Protein AF-X1SYL1-F1 (afdb_monomer_lite)

InterPro domains:
  IPR019658 Protein of unknown function DUF2515 [PF10720] (22-96)

Foldseek 3Di:
DDDDPVRVVVVVVVVVQLCQCLVWLVSVLVLLVVVCVVVVVLVVSVVLSVLSVVLVVVLVCCVPPPNPVVDPPVVSVVSNVVSSVVSSVCSVPRRD

Structure (mmCIF, N/CA/C/O backbone):
data_AF-X1SYL1-F1
#
_entry.id   AF-X1SYL1-F1
#
loop_
_atom_site.group_PDB
_atom_site.id
_atom_site.type_symbol
_atom_site.label_atom_id
_atom_site.label_alt_id
_atom_site.label_comp_id
_atom_site.label_asym_id
_atom_site.label_entity_id
_atom_site.label_seq_id
_atom_site.pdbx_PDB_ins_code
_atom_site.Cartn_x
_atom_site.Cartn_y
_atom_site.Cartn_z
_atom_site.occupancy
_atom_site.B_iso_or_equiv
_atom_site.auth_seq_id
_atom_site.auth_comp_id
_atom_site.auth_asym_id
_atom_site.auth_atom_id
_atom_site.pdbx_PDB_model_num
ATOM 1 N N . MET A 1 1 ? -23.469 19.446 16.877 1.00 65.56 1 MET A N 1
ATOM 2 C CA . MET A 1 1 ? -23.458 18.382 17.906 1.00 65.56 1 MET A CA 1
ATOM 3 C C . MET A 1 1 ? -22.135 18.455 18.668 1.00 65.56 1 MET A C 1
ATOM 5 O O . MET A 1 1 ? -21.098 18.544 18.021 1.00 65.56 1 MET A O 1
ATOM 9 N N . ARG A 1 2 ? -22.136 18.534 20.007 1.00 84.44 2 ARG A N 1
ATOM 10 C CA . ARG A 1 2 ? -20.902 18.673 20.809 1.00 84.44 2 ARG A CA 1
ATOM 11 C C . ARG A 1 2 ? -20.367 17.276 21.139 1.00 84.44 2 ARG A C 1
ATOM 13 O O . ARG A 1 2 ? -21.022 16.564 21.883 1.00 84.44 2 ARG A O 1
ATOM 20 N N . MET A 1 3 ? -19.205 16.903 20.596 1.00 86.69 3 MET A N 1
ATOM 21 C CA . MET A 1 3 ? -18.576 15.606 20.895 1.00 86.69 3 MET A CA 1
ATOM 22 C C . MET A 1 3 ? -18.104 15.534 22.349 1.00 86.69 3 MET A C 1
ATOM 24 O O . MET A 1 3 ? -17.463 16.472 22.850 1.00 86.69 3 MET A O 1
ATOM 28 N N . LEU A 1 4 ? -18.368 14.400 22.989 1.00 93.56 4 LEU A N 1
ATOM 29 C CA . LEU A 1 4 ? -17.875 14.034 24.309 1.00 93.56 4 LEU A CA 1
ATOM 30 C C . LEU A 1 4 ? -16.343 13.908 24.295 1.00 93.56 4 LEU A C 1
ATOM 32 O O . LEU A 1 4 ? -15.703 13.679 23.266 1.00 93.56 4 LEU A O 1
ATOM 36 N N . LYS A 1 5 ? -15.717 14.060 25.466 1.00 92.94 5 LYS A N 1
ATOM 37 C CA . LYS A 1 5 ? -14.254 13.944 25.605 1.00 92.94 5 LYS A CA 1
ATOM 38 C C . LYS A 1 5 ? -13.750 12.554 25.192 1.00 92.94 5 LYS A C 1
ATOM 40 O O . LYS A 1 5 ? -12.715 12.458 24.540 1.00 92.94 5 LYS A O 1
ATOM 45 N N . THR A 1 6 ? -14.503 11.512 25.530 1.00 95.62 6 THR A N 1
ATOM 46 C CA . THR A 1 6 ? -14.222 10.114 25.176 1.00 95.62 6 THR A CA 1
ATOM 47 C C . THR A 1 6 ? -14.271 9.885 23.667 1.00 95.62 6 THR A C 1
ATOM 49 O O . THR A 1 6 ? -13.352 9.289 23.116 1.00 95.62 6 THR A O 1
ATOM 52 N N . GLU A 1 7 ? -15.266 10.441 22.972 1.00 96.31 7 GLU A N 1
ATOM 53 C CA . GLU A 1 7 ? -15.365 10.373 21.506 1.00 96.31 7 GLU A CA 1
ATOM 54 C C . GLU A 1 7 ? -14.162 11.042 20.829 1.00 96.31 7 GLU A C 1
ATOM 56 O O . GLU A 1 7 ? -13.580 10.493 19.897 1.00 96.31 7 GLU A O 1
ATOM 61 N N . LYS A 1 8 ? -13.720 12.201 21.340 1.00 95.88 8 LYS A N 1
ATOM 62 C CA . LYS A 1 8 ? -12.513 12.878 20.834 1.00 95.88 8 LYS A CA 1
ATOM 63 C C . LYS A 1 8 ? -11.252 12.031 21.013 1.00 95.88 8 LYS A C 1
ATOM 65 O O . LYS A 1 8 ? -10.410 12.005 20.118 1.00 95.88 8 LYS A O 1
ATOM 70 N N . GLN A 1 9 ? -11.114 11.357 22.156 1.00 96.50 9 GLN A N 1
ATOM 71 C CA . GLN A 1 9 ? -9.982 10.469 22.434 1.00 96.50 9 GLN A CA 1
ATOM 72 C C . GLN A 1 9 ? -9.995 9.242 21.517 1.00 96.50 9 GLN A C 1
ATOM 74 O O . GLN A 1 9 ? -8.956 8.894 20.955 1.00 96.50 9 GLN A O 1
ATOM 79 N N . LEU A 1 10 ? -11.167 8.638 21.309 1.00 96.25 10 LEU A N 1
ATOM 80 C CA . LEU A 1 10 ? -11.339 7.513 20.393 1.00 96.25 10 LEU A CA 1
ATOM 81 C C . LEU A 1 10 ? -10.984 7.908 18.955 1.00 96.25 10 LEU A C 1
ATOM 83 O O . LEU A 1 10 ? -10.158 7.251 18.328 1.00 96.25 10 LEU A O 1
ATOM 87 N N . LEU A 1 11 ? -11.522 9.027 18.461 1.00 96.00 11 LEU A N 1
ATOM 88 C CA . LEU A 1 11 ? -11.209 9.547 17.127 1.00 96.00 11 LEU A CA 1
ATOM 89 C C . LEU A 1 11 ? -9.715 9.819 16.941 1.00 96.00 11 LEU A C 1
ATOM 91 O O . LEU A 1 11 ? -9.164 9.539 15.878 1.00 96.00 11 LEU A O 1
ATOM 95 N N . HIS A 1 12 ? -9.054 10.374 17.957 1.00 96.38 12 HIS A N 1
ATOM 96 C CA . HIS A 1 12 ? -7.613 10.600 17.906 1.00 96.38 12 HIS A CA 1
ATOM 97 C C . HIS A 1 12 ? -6.841 9.279 17.811 1.00 96.38 12 HIS A C 1
ATOM 99 O O . HIS A 1 12 ? -5.942 9.159 16.982 1.00 96.38 12 HIS A O 1
ATOM 105 N N . SER A 1 13 ? -7.228 8.282 18.612 1.00 96.25 13 SER A N 1
ATOM 106 C CA . SER A 1 13 ? -6.622 6.949 18.589 1.00 96.25 13 SER A CA 1
ATOM 107 C C . SER A 1 13 ? -6.783 6.268 17.229 1.00 96.25 13 SER A C 1
ATOM 109 O O . SER A 1 13 ? -5.795 5.787 16.676 1.00 96.25 13 SER A O 1
ATOM 111 N N . ILE A 1 14 ? -7.992 6.295 16.654 1.00 94.75 14 ILE A N 1
ATOM 112 C CA . ILE A 1 14 ? -8.269 5.738 15.322 1.00 94.75 14 ILE A CA 1
ATOM 113 C C . ILE A 1 14 ? -7.372 6.420 14.289 1.00 94.75 14 ILE A C 1
ATOM 115 O O . ILE A 1 14 ? -6.587 5.755 13.625 1.00 94.75 14 ILE A O 1
ATOM 119 N N . LYS A 1 15 ? -7.379 7.759 14.228 1.00 95.38 15 LYS A N 1
ATOM 120 C CA . LYS A 1 15 ? -6.551 8.512 13.272 1.00 95.38 15 LYS A CA 1
ATOM 121 C C . LYS A 1 15 ? -5.060 8.208 13.408 1.00 95.38 15 LYS A C 1
ATOM 123 O O . LYS A 1 15 ? -4.378 8.071 12.395 1.00 95.38 15 LYS A O 1
ATOM 128 N N . ALA A 1 16 ? -4.552 8.101 14.634 1.00 96.00 16 ALA A N 1
ATOM 129 C CA . ALA A 1 16 ? -3.150 7.782 14.880 1.00 96.00 16 ALA A CA 1
ATOM 130 C C . ALA A 1 16 ? -2.795 6.363 14.402 1.00 96.00 16 ALA A C 1
ATOM 132 O O . ALA A 1 16 ? -1.753 6.166 13.774 1.00 96.00 16 ALA A O 1
ATOM 133 N N . GLN A 1 17 ? -3.667 5.385 14.654 1.00 94.81 17 GLN A N 1
ATOM 134 C CA . GLN A 1 17 ? -3.479 4.005 14.207 1.00 94.81 17 GLN A CA 1
ATOM 135 C C . GLN A 1 17 ? -3.568 3.884 12.684 1.00 94.81 17 GLN A C 1
ATOM 137 O O . GLN A 1 17 ? -2.666 3.309 12.072 1.00 94.81 17 GLN A O 1
ATOM 142 N N . THR A 1 18 ? -4.576 4.497 12.060 1.00 95.69 18 THR A N 1
ATOM 143 C CA . THR A 1 18 ? -4.724 4.530 10.599 1.00 95.69 18 THR A CA 1
ATOM 144 C C . THR A 1 18 ? -3.516 5.199 9.942 1.00 95.69 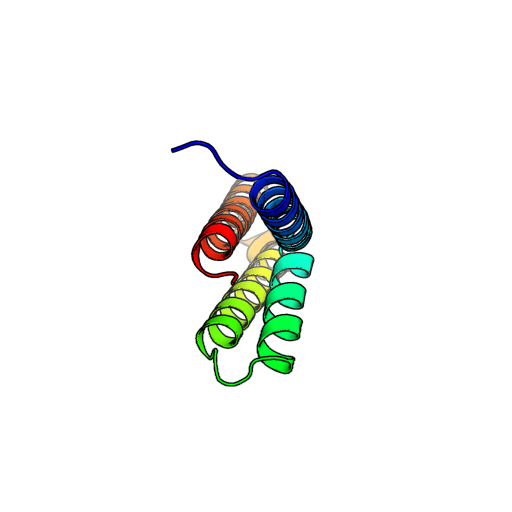18 THR A C 1
ATOM 146 O O . THR A 1 18 ? -2.954 4.656 8.994 1.00 95.69 18 THR A O 1
ATOM 149 N N . ALA A 1 19 ? -3.039 6.334 10.468 1.00 96.19 19 ALA A N 1
ATOM 150 C CA . ALA A 1 19 ? -1.851 7.010 9.940 1.00 96.19 19 ALA A CA 1
ATOM 151 C C . ALA A 1 19 ? -0.583 6.149 10.060 1.00 96.19 19 ALA A C 1
ATOM 153 O O . ALA A 1 19 ? 0.229 6.113 9.138 1.00 96.19 19 ALA A O 1
ATOM 154 N N . LYS A 1 20 ? -0.429 5.417 11.171 1.00 96.31 20 LYS A N 1
ATOM 155 C CA . LYS A 1 20 ? 0.683 4.478 11.365 1.00 96.31 20 LYS A CA 1
ATOM 156 C C . LYS A 1 20 ? 0.634 3.326 10.357 1.00 96.31 20 LYS A C 1
ATOM 158 O O . LYS A 1 20 ? 1.672 2.973 9.803 1.00 96.31 20 LYS A O 1
ATOM 163 N N . GLY A 1 21 ? -0.549 2.761 10.111 1.00 97.00 21 GLY A N 1
ATOM 164 C CA . GLY A 1 21 ? -0.753 1.705 9.115 1.00 97.00 21 GLY A CA 1
ATOM 165 C C . GLY A 1 21 ? -0.523 2.187 7.681 1.00 97.00 21 GLY A C 1
ATOM 166 O O . GLY A 1 21 ? 0.039 1.458 6.872 1.00 97.00 21 GLY A O 1
ATOM 167 N N . ASN A 1 22 ? -0.856 3.445 7.382 1.00 97.50 22 ASN A N 1
ATOM 168 C CA . ASN A 1 22 ? -0.761 4.013 6.037 1.00 97.50 22 ASN A CA 1
ATOM 169 C C . ASN A 1 22 ? 0.609 4.632 5.682 1.00 97.50 22 ASN A C 1
ATOM 171 O O . ASN A 1 22 ? 0.718 5.362 4.697 1.00 97.50 22 ASN A O 1
ATOM 175 N N . ARG A 1 23 ? 1.652 4.401 6.489 1.00 97.06 23 ARG A N 1
ATOM 176 C CA . ARG A 1 23 ? 2.955 5.073 6.328 1.00 97.06 23 ARG A CA 1
ATOM 177 C C . ARG A 1 23 ? 3.684 4.699 5.035 1.00 97.06 23 ARG A C 1
ATOM 179 O O . ARG A 1 23 ? 4.325 5.548 4.430 1.00 97.06 23 ARG A O 1
ATOM 186 N N . ASP A 1 24 ? 3.631 3.428 4.663 1.00 97.06 24 ASP A N 1
ATOM 187 C CA . ASP A 1 24 ? 4.306 2.855 3.500 1.00 97.06 24 ASP A CA 1
ATOM 188 C C . ASP A 1 24 ? 3.584 1.564 3.074 1.00 97.06 24 ASP A C 1
ATOM 190 O O . ASP A 1 24 ? 2.738 1.036 3.806 1.00 97.06 24 ASP A O 1
ATOM 194 N N . ASN A 1 25 ? 3.901 1.040 1.886 1.00 97.38 25 ASN A N 1
ATOM 195 C CA . ASN A 1 25 ? 3.252 -0.163 1.357 1.00 97.38 25 ASN A CA 1
ATOM 196 C C . ASN A 1 25 ? 3.411 -1.395 2.272 1.00 97.38 25 ASN A C 1
ATOM 198 O O . ASN A 1 25 ? 2.477 -2.190 2.411 1.00 97.38 25 ASN A O 1
ATOM 202 N N . ILE A 1 26 ? 4.557 -1.535 2.946 1.00 97.62 26 ILE A N 1
ATOM 203 C CA . ILE A 1 26 ? 4.821 -2.653 3.862 1.00 97.62 26 ILE A CA 1
ATOM 204 C C . ILE A 1 26 ? 3.894 -2.566 5.077 1.00 97.62 26 ILE A C 1
ATOM 206 O O . ILE A 1 26 ? 3.277 -3.558 5.464 1.00 97.62 26 ILE A O 1
ATOM 210 N N . SER A 1 27 ? 3.782 -1.379 5.670 1.00 98.06 27 SER A N 1
ATOM 211 C CA . SER A 1 27 ? 2.948 -1.112 6.841 1.00 98.06 27 SER A CA 1
ATOM 212 C C . SER A 1 27 ? 1.472 -1.338 6.524 1.00 98.06 27 SER A C 1
ATOM 214 O O . SER A 1 27 ? 0.795 -1.998 7.310 1.00 98.06 27 SER A O 1
ATOM 216 N N . ARG A 1 28 ? 1.003 -0.909 5.341 1.00 98.00 28 ARG A N 1
ATOM 217 C CA . ARG A 1 28 ? -0.372 -1.158 4.874 1.00 98.00 28 ARG A CA 1
ATOM 218 C C . ARG A 1 28 ? -0.666 -2.643 4.742 1.00 98.00 28 ARG A C 1
ATOM 220 O O . ARG A 1 28 ? -1.659 -3.135 5.268 1.00 98.00 28 ARG A O 1
ATOM 227 N N . THR A 1 29 ? 0.230 -3.362 4.069 1.00 98.06 29 THR A N 1
ATOM 228 C CA . THR A 1 29 ? 0.091 -4.804 3.842 1.00 98.06 29 THR A CA 1
ATOM 229 C C . THR A 1 29 ? 0.019 -5.563 5.168 1.00 98.06 29 THR A C 1
ATOM 231 O O . THR A 1 29 ? -0.879 -6.378 5.360 1.00 98.06 29 THR A O 1
ATOM 234 N N . LYS A 1 30 ? 0.904 -5.235 6.121 1.00 98.12 30 LYS A N 1
ATOM 235 C CA . LYS A 1 30 ? 0.900 -5.837 7.464 1.00 98.12 30 LYS A CA 1
ATOM 236 C C . LYS A 1 30 ? -0.343 -5.482 8.272 1.00 98.12 30 LYS A C 1
ATOM 238 O O . LYS A 1 30 ? -0.839 -6.327 9.008 1.00 98.12 30 LYS A O 1
ATOM 243 N N . ALA A 1 31 ? -0.833 -4.249 8.159 1.00 98.06 31 ALA A N 1
ATOM 244 C CA . ALA A 1 31 ? -2.035 -3.819 8.861 1.00 98.06 31 ALA A CA 1
ATOM 245 C C . ALA A 1 31 ? -3.260 -4.612 8.380 1.00 98.06 31 ALA A C 1
ATOM 247 O O . ALA A 1 31 ? -3.987 -5.156 9.208 1.00 98.06 31 ALA A O 1
ATOM 248 N N . TYR A 1 32 ? -3.433 -4.772 7.064 1.00 98.19 32 TYR A N 1
ATOM 249 C CA . TYR A 1 32 ? -4.482 -5.626 6.498 1.00 98.19 32 TYR A CA 1
ATOM 250 C C . TYR A 1 32 ? -4.355 -7.091 6.926 1.00 98.19 32 TYR A C 1
ATOM 252 O O . TYR A 1 32 ? -5.338 -7.689 7.354 1.00 98.19 32 TYR A O 1
ATOM 260 N N . GLU A 1 33 ? -3.150 -7.661 6.850 1.00 97.81 33 GLU A N 1
ATOM 261 C CA . GLU A 1 33 ? -2.889 -9.046 7.260 1.00 97.81 33 GLU A CA 1
ATOM 262 C C . GLU A 1 33 ? -3.222 -9.273 8.741 1.00 97.81 33 GLU A C 1
ATOM 264 O O . GLU A 1 33 ? -3.919 -10.226 9.093 1.00 97.81 33 GLU A O 1
ATOM 269 N N . GLN A 1 34 ? -2.754 -8.379 9.616 1.00 97.81 34 GLN A N 1
ATOM 270 C CA . GLN A 1 34 ? -3.024 -8.459 11.046 1.00 97.81 34 GLN A CA 1
ATOM 271 C C . GLN A 1 34 ? -4.519 -8.328 11.334 1.00 97.81 34 GLN A C 1
ATOM 273 O O . GLN A 1 34 ? -5.035 -9.084 12.158 1.00 97.81 34 GLN A O 1
ATOM 278 N N . PHE A 1 35 ? -5.194 -7.385 10.674 1.00 97.69 35 PHE A N 1
ATOM 279 C CA . PHE A 1 35 ? -6.621 -7.164 10.855 1.00 97.69 35 PHE A CA 1
ATOM 280 C C . PHE A 1 35 ? -7.422 -8.399 10.436 1.00 97.69 35 PHE A C 1
ATOM 282 O O . PHE A 1 35 ? -8.178 -8.929 11.245 1.00 97.69 35 PHE A O 1
ATOM 289 N N . PHE A 1 36 ? -7.189 -8.922 9.230 1.00 98.00 36 PHE A N 1
ATOM 290 C CA . PHE A 1 36 ? -7.871 -10.118 8.737 1.00 98.00 36 PHE A CA 1
ATOM 291 C C . PHE A 1 36 ? -7.633 -11.343 9.624 1.00 98.00 36 PHE A C 1
ATOM 293 O O . PHE A 1 36 ? -8.543 -12.128 9.862 1.00 98.00 36 PHE A O 1
ATOM 300 N N . ARG A 1 37 ? -6.418 -11.505 10.164 1.00 98.06 37 ARG A N 1
ATOM 301 C CA . ARG A 1 37 ? -6.112 -12.611 11.082 1.00 98.06 37 ARG A CA 1
ATOM 302 C C . ARG A 1 37 ? -6.955 -12.562 12.361 1.00 98.06 37 ARG A C 1
ATOM 304 O O . ARG A 1 37 ? -7.225 -13.611 12.938 1.00 98.06 37 ARG A O 1
ATOM 311 N N . ILE A 1 38 ? -7.319 -11.367 12.825 1.00 98.12 38 ILE A N 1
ATOM 312 C CA . ILE A 1 38 ? -8.179 -11.172 14.002 1.00 98.12 38 ILE A CA 1
ATOM 313 C C . ILE A 1 38 ? -9.663 -11.244 13.603 1.00 98.12 38 ILE A C 1
ATOM 315 O O . ILE A 1 38 ? -10.463 -11.775 14.368 1.00 98.12 38 ILE A O 1
ATOM 319 N N . HIS A 1 39 ? -10.001 -10.759 12.405 1.00 97.94 39 HIS A N 1
ATOM 320 C CA . HIS A 1 39 ? -11.358 -10.610 11.872 1.00 97.94 39 HIS A CA 1
ATOM 321 C C . HIS A 1 39 ? -11.519 -11.308 10.508 1.00 97.94 39 HIS A C 1
ATOM 323 O O . HIS A 1 39 ? -11.659 -10.637 9.476 1.00 97.94 39 HIS A O 1
ATOM 329 N N . PRO A 1 40 ? -11.471 -12.651 10.456 1.00 97.81 40 PRO A N 1
ATOM 330 C CA . PRO A 1 40 ? -11.539 -13.400 9.200 1.00 97.81 40 PRO A CA 1
ATOM 331 C C . PRO A 1 40 ? -12.882 -13.247 8.466 1.00 97.81 40 PRO A C 1
ATOM 333 O O . PRO A 1 40 ? -12.964 -13.484 7.261 1.00 97.81 40 PRO A O 1
ATOM 336 N N . GLU A 1 41 ? -13.938 -12.828 9.163 1.00 98.12 41 GLU A N 1
ATOM 337 C CA . GLU A 1 41 ? -15.236 -12.476 8.587 1.00 98.12 41 GLU A CA 1
ATOM 338 C C . GLU A 1 41 ? -15.170 -11.229 7.691 1.00 98.12 41 GLU A C 1
ATOM 340 O O . GLU A 1 41 ? -15.974 -11.075 6.771 1.00 98.12 41 GLU A O 1
ATOM 345 N N . ILE A 1 42 ? -14.177 -10.359 7.903 1.00 97.38 42 ILE A N 1
ATOM 346 C CA . ILE A 1 42 ? -13.979 -9.128 7.135 1.00 97.38 42 ILE A CA 1
ATOM 347 C C . ILE A 1 42 ? -13.093 -9.426 5.922 1.00 97.38 42 ILE A C 1
ATOM 349 O O . ILE A 1 42 ? -11.924 -9.043 5.835 1.00 97.38 42 ILE A O 1
ATOM 353 N N . GLN A 1 43 ? -13.660 -10.136 4.949 1.00 97.00 43 GLN A N 1
ATOM 354 C CA . GLN A 1 43 ? -12.921 -10.660 3.794 1.00 97.00 43 GLN A CA 1
ATOM 355 C C . GLN A 1 43 ? -12.282 -9.575 2.912 1.00 97.00 43 GLN A C 1
ATOM 357 O O . GLN A 1 43 ? -11.236 -9.810 2.303 1.00 97.00 43 GLN A O 1
ATOM 362 N N . TRP A 1 44 ? -12.859 -8.369 2.851 1.00 96.88 44 TRP A N 1
ATOM 363 C CA . TRP A 1 44 ? -12.283 -7.282 2.052 1.00 96.88 44 TRP A CA 1
ATOM 364 C C . TRP A 1 44 ? -10.936 -6.801 2.599 1.00 96.88 44 TRP A C 1
ATOM 366 O O . TRP A 1 44 ? -10.108 -6.338 1.820 1.00 96.88 44 TRP A O 1
ATOM 376 N N . SER A 1 45 ? -10.675 -6.965 3.901 1.00 96.56 45 SER A N 1
ATOM 377 C CA . SER A 1 45 ? -9.370 -6.640 4.485 1.00 96.56 45 SER A CA 1
ATOM 378 C C . SER A 1 45 ? -8.272 -7.559 3.939 1.00 96.56 45 SER A C 1
ATOM 380 O O . SER A 1 45 ? -7.192 -7.086 3.587 1.00 96.56 45 SER A O 1
ATOM 382 N N . PHE A 1 46 ? -8.571 -8.849 3.743 1.00 96.75 46 PHE A N 1
ATOM 383 C CA . PHE A 1 46 ? -7.666 -9.784 3.074 1.00 96.75 46 PHE A CA 1
ATOM 384 C C . PHE A 1 46 ? -7.433 -9.399 1.614 1.00 96.75 46 PHE A C 1
ATOM 386 O O . PHE A 1 46 ? -6.288 -9.322 1.169 1.00 96.75 46 PHE A O 1
ATOM 393 N N . LEU A 1 47 ? -8.510 -9.109 0.875 1.00 97.50 47 LEU A N 1
ATOM 394 C CA . LEU A 1 47 ? -8.416 -8.694 -0.524 1.00 97.50 47 LEU A CA 1
ATOM 395 C C . LEU A 1 47 ? -7.562 -7.428 -0.678 1.00 97.50 47 LEU A C 1
ATOM 397 O O . LEU A 1 47 ? -6.651 -7.394 -1.505 1.00 97.50 47 LEU A O 1
ATOM 401 N N . ALA A 1 48 ? -7.807 -6.410 0.146 1.00 97.50 48 ALA A N 1
ATOM 402 C CA . ALA A 1 48 ? -7.039 -5.171 0.132 1.00 97.50 48 ALA A CA 1
ATOM 403 C C . ALA A 1 48 ? -5.564 -5.403 0.513 1.00 97.50 48 ALA A C 1
ATOM 405 O O . ALA A 1 48 ? -4.666 -4.828 -0.109 1.00 97.50 48 ALA A O 1
ATOM 406 N N . GLY A 1 49 ? -5.291 -6.316 1.453 1.00 97.44 49 GLY A N 1
ATOM 407 C CA . GLY A 1 49 ? -3.938 -6.780 1.767 1.00 97.44 49 GLY A CA 1
ATOM 408 C C . GLY A 1 49 ? -3.237 -7.435 0.574 1.00 97.44 49 GLY A C 1
ATOM 409 O O . GLY A 1 49 ? -2.082 -7.115 0.286 1.00 97.44 49 GLY A O 1
ATOM 410 N N . MET A 1 50 ? -3.938 -8.291 -0.173 1.00 97.81 50 MET A N 1
ATOM 411 C CA . MET A 1 50 ? -3.412 -8.938 -1.381 1.00 97.81 50 MET A CA 1
ATOM 412 C C . MET A 1 50 ? -3.116 -7.933 -2.500 1.00 97.81 50 MET A C 1
ATOM 414 O O . MET A 1 50 ? -2.066 -8.031 -3.138 1.00 97.81 50 MET A O 1
ATOM 418 N N . VAL A 1 51 ? -3.990 -6.941 -2.704 1.00 97.94 51 VAL A N 1
ATOM 419 C CA . VAL A 1 51 ? -3.766 -5.836 -3.654 1.00 97.94 51 VAL A CA 1
ATOM 420 C C . VAL A 1 51 ? -2.533 -5.024 -3.256 1.00 97.94 51 VAL A C 1
ATOM 422 O O . VAL A 1 51 ? -1.635 -4.836 -4.077 1.00 97.94 51 VAL A O 1
ATOM 425 N N . SER A 1 52 ? -2.440 -4.618 -1.984 1.00 98.00 52 SER A N 1
ATOM 426 C CA . SER A 1 52 ? -1.291 -3.875 -1.457 1.00 98.00 52 SER A CA 1
ATOM 427 C C . SER A 1 52 ? 0.011 -4.658 -1.648 1.00 98.00 52 SER A C 1
ATOM 429 O O . SER A 1 52 ? 0.988 -4.109 -2.161 1.00 98.00 52 SER A O 1
ATOM 431 N N . ARG A 1 53 ? 0.014 -5.958 -1.326 1.00 98.25 53 ARG A N 1
ATOM 432 C CA . ARG A 1 53 ? 1.171 -6.843 -1.515 1.00 98.25 53 ARG A CA 1
ATOM 433 C C . ARG A 1 53 ? 1.578 -6.946 -2.984 1.00 98.25 53 ARG A C 1
ATOM 435 O O . ARG A 1 53 ? 2.761 -6.834 -3.282 1.00 98.25 53 ARG A O 1
ATOM 442 N N . ASN A 1 54 ? 0.627 -7.171 -3.893 1.00 98.31 54 ASN A N 1
ATOM 443 C CA . ASN A 1 54 ? 0.900 -7.305 -5.328 1.00 98.31 54 ASN A CA 1
ATOM 444 C C . ASN A 1 54 ? 1.501 -6.014 -5.899 1.00 98.31 54 ASN A C 1
ATOM 446 O O . ASN A 1 54 ? 2.541 -6.044 -6.549 1.00 98.31 54 ASN A O 1
ATOM 450 N N . ALA A 1 55 ? 0.916 -4.864 -5.574 1.00 98.00 55 ALA A N 1
ATOM 451 C CA . ALA A 1 55 ? 1.484 -3.580 -5.958 1.00 98.00 55 ALA A CA 1
ATOM 452 C C . ALA A 1 55 ? 2.893 -3.360 -5.372 1.00 98.00 55 ALA A C 1
ATOM 454 O O . ALA A 1 55 ? 3.742 -2.822 -6.073 1.00 98.00 55 ALA A O 1
ATOM 455 N N . GLY A 1 56 ? 3.184 -3.849 -4.160 1.00 98.00 56 GLY A N 1
ATOM 456 C CA . GLY A 1 56 ? 4.545 -3.880 -3.612 1.00 98.00 56 GLY A CA 1
ATOM 457 C C . GLY A 1 56 ? 5.533 -4.701 -4.457 1.00 98.00 56 GLY A C 1
ATOM 458 O O . GLY A 1 56 ? 6.651 -4.253 -4.693 1.00 98.00 56 GLY A O 1
ATOM 459 N N . TRP A 1 57 ? 5.119 -5.859 -4.983 1.00 98.12 57 TRP A N 1
ATOM 460 C CA . TRP A 1 57 ? 5.932 -6.626 -5.940 1.00 98.12 57 TRP A CA 1
ATOM 461 C C . TRP A 1 57 ? 6.152 -5.860 -7.244 1.00 98.12 57 TRP A C 1
ATOM 463 O O . TRP A 1 57 ? 7.295 -5.714 -7.666 1.00 98.12 57 TRP A O 1
ATOM 473 N N . ASN A 1 58 ? 5.095 -5.276 -7.821 1.00 97.75 58 ASN A N 1
ATOM 474 C CA . ASN A 1 58 ? 5.229 -4.461 -9.032 1.00 97.75 58 ASN A CA 1
ATOM 475 C C . ASN A 1 58 ? 6.164 -3.261 -8.819 1.00 97.75 58 ASN A C 1
ATOM 477 O O . ASN A 1 58 ? 6.921 -2.917 -9.720 1.00 97.75 58 ASN A O 1
ATOM 481 N N . MET A 1 59 ? 6.151 -2.632 -7.637 1.00 98.12 59 MET A N 1
ATOM 482 C CA . MET A 1 59 ? 7.098 -1.568 -7.283 1.00 98.12 59 MET A CA 1
ATOM 483 C C . MET A 1 59 ? 8.551 -2.059 -7.306 1.00 98.12 59 MET A C 1
ATOM 485 O O . MET A 1 59 ? 9.415 -1.347 -7.811 1.00 98.12 59 MET A O 1
ATOM 489 N N . CYS A 1 60 ? 8.826 -3.251 -6.767 1.00 97.62 60 CYS A N 1
ATOM 490 C CA . CYS A 1 60 ? 10.160 -3.854 -6.790 1.00 97.62 60 CYS A CA 1
ATOM 491 C C . CYS A 1 60 ? 10.593 -4.251 -8.206 1.00 97.62 60 CYS A C 1
ATOM 493 O O . CYS A 1 60 ? 11.743 -4.017 -8.578 1.00 97.62 60 CYS A O 1
ATOM 495 N N . ASP A 1 61 ? 9.676 -4.791 -9.008 1.00 97.94 61 ASP A N 1
ATOM 496 C CA . ASP A 1 61 ? 9.962 -5.224 -10.376 1.00 97.94 61 ASP A CA 1
ATOM 497 C C . ASP A 1 61 ? 10.418 -4.067 -11.268 1.00 97.94 61 ASP A C 1
AT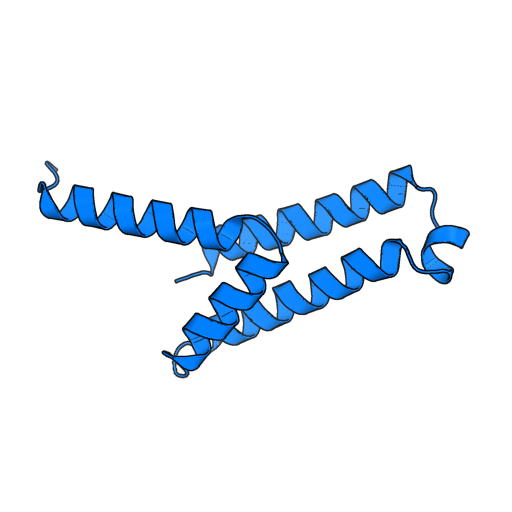OM 499 O O . ASP A 1 61 ? 11.233 -4.278 -12.166 1.00 97.94 61 ASP A O 1
ATOM 503 N N . LEU A 1 62 ? 9.989 -2.829 -10.989 1.00 98.19 62 LEU A N 1
ATOM 504 C CA . LEU A 1 62 ? 10.480 -1.643 -11.695 1.00 98.19 62 LEU A CA 1
ATOM 505 C C . LEU A 1 62 ? 12.006 -1.492 -11.593 1.00 98.19 62 LEU A C 1
ATOM 507 O O . LEU A 1 62 ? 12.628 -1.019 -12.536 1.00 98.19 62 LEU A O 1
ATOM 511 N N . GLU A 1 63 ? 12.642 -1.905 -10.499 1.00 97.38 63 GLU A N 1
ATOM 512 C CA . GLU A 1 63 ? 14.110 -1.901 -10.387 1.00 97.38 63 GLU A CA 1
ATOM 513 C C . GLU A 1 63 ? 14.754 -3.188 -10.936 1.00 97.38 63 GLU A C 1
ATOM 515 O O . GLU A 1 63 ? 15.976 -3.291 -11.034 1.00 97.38 63 GLU A O 1
ATOM 520 N N . GLY A 1 64 ? 13.949 -4.162 -11.362 1.00 97.19 64 GLY A N 1
ATOM 521 C CA . GLY A 1 64 ? 14.404 -5.401 -11.981 1.00 97.19 64 GLY A CA 1
ATOM 522 C C . GLY A 1 64 ? 15.057 -5.194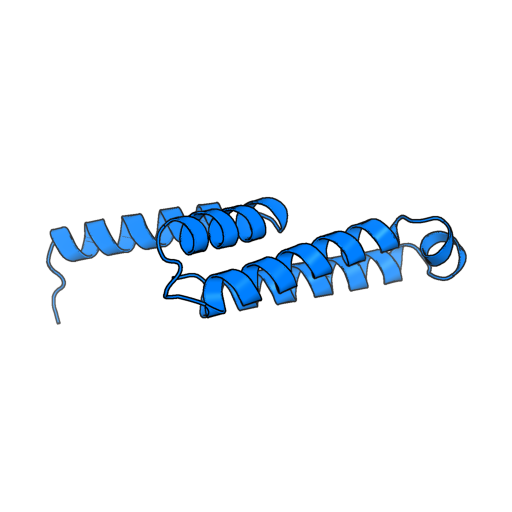 -13.352 1.00 97.19 64 GLY A C 1
ATOM 523 O O . GLY A 1 64 ? 14.851 -4.183 -14.029 1.00 97.19 64 GLY A O 1
ATOM 524 N N . ILE A 1 65 ? 15.831 -6.195 -13.786 1.00 97.38 65 ILE A N 1
ATOM 525 C CA . ILE A 1 65 ? 16.609 -6.181 -15.041 1.00 97.38 65 ILE A CA 1
ATOM 526 C C . ILE A 1 65 ? 15.754 -5.800 -16.256 1.00 97.38 65 ILE A C 1
ATOM 528 O O . ILE A 1 65 ? 16.162 -4.971 -17.066 1.00 97.38 65 ILE A O 1
ATOM 532 N N . TRP A 1 66 ? 14.562 -6.381 -16.388 1.00 96.69 66 TRP A N 1
ATOM 533 C CA . TRP A 1 66 ? 13.728 -6.187 -17.573 1.00 96.69 66 TRP A CA 1
ATOM 534 C C . TRP A 1 66 ? 13.187 -4.760 -17.669 1.00 96.69 66 TRP A C 1
ATOM 536 O O . TRP A 1 66 ? 13.379 -4.095 -18.685 1.00 96.69 66 TRP A O 1
ATOM 546 N N . PHE A 1 67 ? 12.573 -4.253 -16.598 1.00 97.50 67 PHE A N 1
ATOM 547 C CA . PHE A 1 67 ? 12.009 -2.906 -16.595 1.00 97.50 67 PHE A CA 1
ATOM 548 C C . PHE A 1 67 ? 13.084 -1.823 -16.594 1.00 97.50 67 PHE A C 1
ATOM 550 O O . PHE A 1 67 ? 12.900 -0.810 -17.262 1.00 97.50 67 PHE A O 1
ATOM 557 N N . SER A 1 68 ? 14.221 -2.037 -15.931 1.00 96.38 68 SER A N 1
ATOM 558 C CA . SER A 1 68 ? 15.333 -1.079 -15.951 1.00 96.38 68 SER A CA 1
ATOM 559 C C . SER A 1 68 ? 15.960 -0.908 -17.336 1.00 96.38 68 SER A C 1
ATOM 561 O O . SER A 1 68 ? 16.415 0.190 -17.653 1.00 96.38 68 SER A O 1
ATOM 563 N N . ASN A 1 69 ? 15.945 -1.955 -18.170 1.00 97.19 69 ASN A N 1
ATOM 564 C CA . ASN A 1 69 ? 16.418 -1.891 -19.556 1.00 97.19 69 ASN A CA 1
ATOM 565 C C . ASN A 1 69 ? 15.371 -1.314 -20.522 1.00 97.19 69 ASN A C 1
ATOM 567 O O . ASN A 1 69 ? 15.736 -0.693 -21.517 1.00 97.19 69 ASN A O 1
ATOM 571 N N . LEU A 1 70 ? 14.078 -1.523 -20.249 1.00 97.81 70 LEU A N 1
ATOM 572 C CA . LEU A 1 70 ? 12.992 -1.110 -21.142 1.00 97.81 70 LEU A CA 1
ATOM 573 C C . LEU A 1 70 ? 12.468 0.305 -20.845 1.00 97.81 70 LEU A C 1
ATOM 575 O O . LEU A 1 70 ? 12.004 1.000 -21.747 1.00 97.81 70 LEU A O 1
ATOM 579 N N . LEU A 1 71 ? 12.520 0.735 -19.581 1.00 98.00 71 LEU A N 1
ATOM 580 C CA . LEU A 1 71 ? 11.930 1.979 -19.096 1.00 98.00 71 LEU A CA 1
ATOM 581 C C . LEU A 1 71 ? 12.990 2.879 -18.453 1.00 98.00 71 LEU A C 1
ATOM 583 O O . LEU A 1 71 ? 13.700 2.498 -17.519 1.00 98.00 71 LEU A O 1
ATOM 587 N N . GLY A 1 72 ? 13.031 4.137 -18.892 1.00 98.19 72 GLY A N 1
ATOM 588 C CA . GLY A 1 72 ? 13.892 5.146 -18.281 1.00 98.19 72 GLY A CA 1
ATOM 589 C C . GLY A 1 72 ? 13.550 5.383 -16.805 1.00 98.19 72 GLY A C 1
ATOM 590 O O . GLY A 1 72 ? 12.382 5.345 -16.409 1.00 98.19 72 GLY A O 1
ATOM 591 N N . LEU A 1 73 ? 14.564 5.704 -15.994 1.00 98.19 73 LEU A N 1
ATOM 592 C CA . LEU A 1 73 ? 14.439 5.909 -14.541 1.00 98.19 73 LEU A CA 1
ATOM 593 C C . LEU A 1 73 ? 13.297 6.868 -14.157 1.00 98.19 73 LEU A C 1
ATOM 595 O O . LEU A 1 73 ? 12.563 6.620 -13.203 1.00 98.19 73 LEU A O 1
ATOM 599 N N . LYS A 1 74 ? 13.108 7.950 -14.925 1.00 98.44 74 LYS A N 1
ATOM 600 C CA . LYS A 1 74 ? 12.026 8.919 -14.693 1.00 98.44 74 LYS A CA 1
ATOM 601 C C . LYS A 1 74 ? 10.642 8.267 -14.767 1.00 98.44 74 LYS A C 1
ATOM 603 O O . LYS A 1 74 ? 9.806 8.540 -13.911 1.00 98.44 74 LYS A O 1
ATOM 608 N N . TYR A 1 75 ? 10.406 7.420 -15.766 1.00 98.5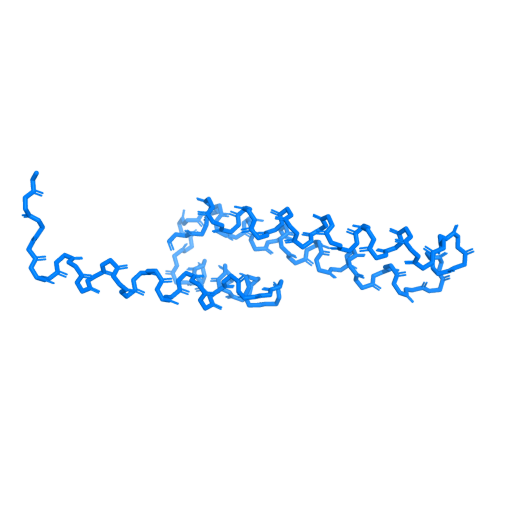0 75 TYR A N 1
ATOM 609 C CA . TYR A 1 75 ? 9.113 6.771 -15.967 1.00 98.50 75 TYR A CA 1
ATOM 610 C C . TYR A 1 75 ? 8.862 5.690 -14.912 1.00 98.50 75 TYR A C 1
ATOM 612 O O . TYR A 1 75 ? 7.783 5.625 -14.332 1.00 98.50 75 TYR A O 1
ATOM 620 N N . ARG A 1 76 ? 9.894 4.916 -14.562 1.00 98.56 76 ARG A N 1
ATOM 621 C CA . ARG A 1 76 ? 9.822 3.938 -13.467 1.00 98.56 76 ARG A CA 1
ATOM 622 C C . ARG A 1 76 ? 9.479 4.593 -12.133 1.00 98.56 76 ARG A C 1
ATOM 624 O O . ARG A 1 76 ? 8.584 4.133 -11.435 1.00 98.56 76 ARG A O 1
ATOM 631 N N . ARG A 1 77 ? 10.093 5.738 -11.823 1.00 98.56 77 ARG A N 1
ATOM 632 C CA . ARG A 1 7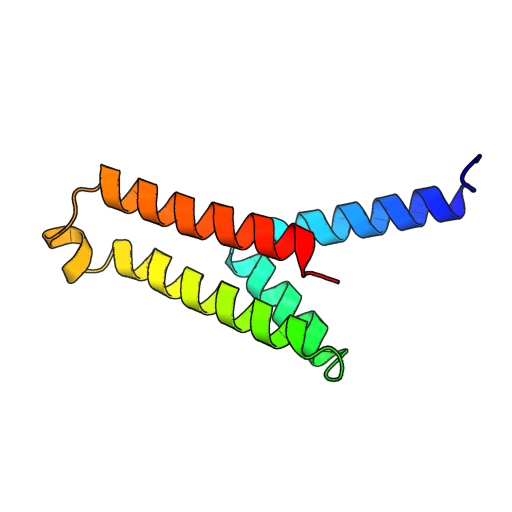7 ? 9.742 6.523 -10.631 1.00 98.56 77 ARG A CA 1
ATOM 633 C C . ARG A 1 77 ? 8.290 7.007 -10.651 1.00 98.56 77 ARG A C 1
ATOM 635 O O . ARG A 1 77 ? 7.651 7.019 -9.605 1.00 98.56 77 ARG A O 1
ATOM 642 N N . GLN A 1 78 ? 7.763 7.401 -11.812 1.00 98.62 78 GLN A N 1
ATOM 643 C CA . GLN A 1 78 ? 6.351 7.775 -11.941 1.00 98.62 78 GLN A CA 1
ATOM 644 C C . GLN A 1 78 ? 5.434 6.582 -11.662 1.00 98.62 78 GLN A C 1
ATOM 646 O O . GLN A 1 78 ? 4.530 6.716 -10.847 1.00 98.62 78 GLN A O 1
ATOM 651 N N . LEU A 1 79 ? 5.715 5.412 -12.246 1.00 98.44 79 LEU A N 1
ATOM 652 C CA . LEU A 1 79 ? 4.954 4.187 -11.981 1.00 98.44 79 LEU A CA 1
ATOM 653 C C . LEU A 1 79 ? 5.001 3.788 -10.502 1.00 98.44 79 LEU A C 1
ATOM 655 O O . LEU A 1 79 ? 3.963 3.473 -9.924 1.00 98.44 79 LEU A O 1
ATOM 659 N N . PHE A 1 80 ? 6.174 3.862 -9.868 1.00 98.56 80 PHE A N 1
ATOM 660 C CA . PHE A 1 80 ? 6.320 3.613 -8.433 1.00 98.56 80 PHE A CA 1
ATOM 661 C C . PHE A 1 80 ? 5.397 4.525 -7.612 1.00 98.56 80 PHE A C 1
ATOM 663 O O . PHE A 1 80 ? 4.650 4.046 -6.760 1.00 98.56 80 PHE A O 1
ATOM 670 N N . LEU A 1 81 ? 5.406 5.833 -7.896 1.00 98.50 81 LEU A N 1
ATOM 671 C CA . LEU A 1 81 ? 4.545 6.800 -7.211 1.00 98.50 81 LEU A CA 1
ATOM 672 C C . LEU A 1 81 ? 3.059 6.546 -7.485 1.00 98.50 81 LEU A C 1
ATOM 674 O O . LEU A 1 81 ? 2.256 6.688 -6.572 1.00 98.50 81 LEU A O 1
ATOM 678 N N . THR A 1 82 ? 2.693 6.120 -8.697 1.00 98.31 82 THR A N 1
ATOM 679 C CA . THR A 1 82 ? 1.315 5.729 -9.020 1.00 98.31 82 THR A CA 1
ATOM 680 C C . THR A 1 82 ? 0.856 4.538 -8.179 1.00 98.31 82 THR A C 1
ATOM 682 O O . THR A 1 82 ? -0.230 4.590 -7.603 1.00 98.31 82 THR A O 1
ATOM 685 N N . TYR A 1 83 ? 1.677 3.489 -8.051 1.00 98.25 83 TYR A N 1
ATOM 686 C CA . TYR A 1 83 ? 1.362 2.357 -7.173 1.00 98.25 83 TYR A CA 1
ATOM 687 C C . TYR A 1 83 ? 1.252 2.785 -5.704 1.00 98.25 83 TYR A C 1
ATOM 689 O O . TYR A 1 83 ? 0.372 2.310 -4.982 1.00 98.25 83 TYR A O 1
ATOM 697 N N . GLU A 1 84 ? 2.138 3.675 -5.254 1.00 98.25 84 GLU A N 1
ATOM 698 C CA . GLU A 1 84 ? 2.176 4.149 -3.870 1.00 98.25 84 GLU A CA 1
ATOM 699 C C . GLU A 1 84 ? 0.933 4.974 -3.535 1.00 98.25 84 GLU A C 1
ATOM 701 O O . GLU A 1 84 ? 0.261 4.708 -2.538 1.00 98.25 84 GLU A O 1
ATOM 706 N N . GLU A 1 85 ? 0.575 5.917 -4.403 1.00 98.06 85 GLU A N 1
ATOM 707 C CA . GLU A 1 85 ? -0.593 6.779 -4.246 1.00 98.06 85 GLU A CA 1
ATOM 708 C C . GLU A 1 85 ? -1.904 5.986 -4.307 1.00 98.06 85 GLU A C 1
ATOM 710 O O . GLU A 1 85 ? -2.784 6.189 -3.466 1.00 98.06 85 GLU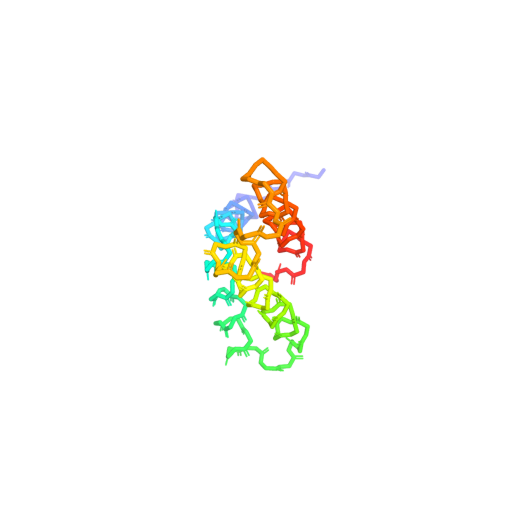 A O 1
ATOM 715 N N . ALA A 1 86 ? -2.031 5.050 -5.253 1.00 97.50 86 ALA A N 1
ATOM 716 C CA . ALA A 1 86 ? -3.213 4.200 -5.363 1.00 97.50 86 ALA A CA 1
ATOM 717 C C . ALA A 1 86 ? -3.424 3.373 -4.086 1.00 97.50 86 ALA A C 1
ATOM 719 O O . ALA A 1 86 ? -4.505 3.405 -3.499 1.00 97.50 86 ALA A O 1
ATOM 720 N N . ASN A 1 87 ? -2.378 2.701 -3.597 1.00 97.56 87 ASN A N 1
ATOM 721 C CA . ASN A 1 87 ? -2.458 1.920 -2.363 1.00 97.56 87 ASN A CA 1
ATOM 722 C C . ASN A 1 87 ? -2.720 2.781 -1.127 1.00 97.56 87 ASN A C 1
ATOM 724 O O . ASN A 1 87 ? -3.461 2.362 -0.239 1.00 97.56 87 ASN A O 1
ATOM 728 N N . TRP A 1 88 ? -2.120 3.970 -1.055 1.00 97.88 88 TRP A N 1
ATOM 729 C CA . TRP A 1 88 ? -2.359 4.903 0.041 1.00 97.88 88 TRP A CA 1
ATOM 730 C C . TRP A 1 88 ? -3.827 5.335 0.102 1.00 97.88 88 TRP A C 1
ATOM 732 O O . TRP A 1 88 ? -4.400 5.360 1.191 1.00 97.88 88 TRP A O 1
ATOM 742 N N . ARG A 1 89 ? -4.451 5.609 -1.053 1.00 97.50 89 ARG A N 1
ATOM 743 C CA . ARG A 1 89 ? -5.881 5.951 -1.153 1.00 97.50 89 ARG A CA 1
ATOM 744 C C . ARG A 1 89 ? -6.784 4.770 -0.818 1.00 97.50 89 ARG A C 1
ATOM 746 O O . ARG A 1 89 ? -7.699 4.937 -0.022 1.00 97.50 89 ARG A O 1
ATOM 753 N N . ILE A 1 90 ? -6.493 3.581 -1.354 1.00 96.50 90 ILE A N 1
ATOM 754 C CA . ILE A 1 90 ? -7.238 2.357 -1.017 1.00 96.50 90 ILE A CA 1
ATOM 755 C C . ILE A 1 90 ? -7.190 2.114 0.491 1.00 96.50 90 ILE A C 1
ATOM 757 O O . ILE A 1 90 ? -8.200 1.770 1.081 1.00 96.50 90 ILE A O 1
ATOM 761 N N . PHE A 1 91 ? -6.047 2.330 1.146 1.00 97.75 91 PHE A N 1
ATOM 762 C CA . PHE A 1 91 ? -5.950 2.185 2.598 1.00 97.75 91 PHE A CA 1
ATOM 763 C C . PHE A 1 91 ? -6.771 3.210 3.377 1.00 97.75 91 PHE A C 1
ATOM 765 O O . PHE A 1 91 ? -7.320 2.871 4.415 1.00 97.75 91 PHE A O 1
ATOM 772 N N . GLN A 1 92 ? -6.882 4.450 2.899 1.00 94.56 92 GLN A N 1
ATOM 773 C CA . GLN A 1 92 ? -7.750 5.436 3.549 1.00 94.56 92 GLN A CA 1
ATOM 774 C C . GLN A 1 92 ? -9.235 5.080 3.476 1.00 94.56 92 GLN A C 1
ATOM 776 O O . GLN A 1 92 ? -9.985 5.511 4.346 1.00 94.56 92 GLN A O 1
ATOM 781 N N . ASP A 1 93 ? -9.636 4.340 2.446 1.00 94.75 93 ASP A N 1
ATOM 782 C CA . ASP A 1 93 ? -11.028 3.970 2.194 1.00 94.75 93 ASP A CA 1
ATOM 783 C C . ASP A 1 93 ? -11.393 2.599 2.790 1.00 94.75 93 ASP A C 1
ATOM 785 O O . ASP A 1 93 ? -12.405 2.458 3.469 1.00 94.75 93 ASP A O 1
ATOM 789 N N . ALA A 1 94 ? -10.547 1.588 2.575 1.00 92.62 94 ALA A N 1
ATOM 790 C CA . ALA A 1 94 ? -10.858 0.186 2.847 1.00 92.62 94 ALA A CA 1
ATOM 791 C C . ALA A 1 94 ? -10.246 -0.374 4.142 1.00 92.62 94 ALA A C 1
ATOM 793 O O . ALA A 1 94 ? -10.616 -1.483 4.545 1.00 92.62 94 ALA A O 1
ATOM 794 N N . TYR A 1 95 ? -9.303 0.331 4.786 1.00 95.06 95 TYR A N 1
ATOM 795 C CA . TYR A 1 95 ? -8.757 -0.120 6.069 1.00 95.06 95 TYR A CA 1
ATOM 796 C C . TYR A 1 95 ? -9.756 0.143 7.211 1.00 95.06 95 TYR A C 1
ATOM 798 O O . TYR A 1 95 ? -10.157 1.298 7.374 1.00 95.06 95 TYR A O 1
ATOM 806 N N . PRO A 1 96 ? -10.150 -0.888 7.987 1.00 85.00 96 PRO A N 1
ATOM 807 C CA . PRO A 1 96 ? -11.188 -0.754 9.015 1.00 85.00 96 PRO A CA 1
ATOM 808 C C . PRO A 1 96 ? -10.781 0.037 10.268 1.00 85.00 96 PRO A C 1
ATOM 810 O O . PRO A 1 96 ? -9.571 0.102 10.597 1.00 85.00 96 PRO A O 1
#

Radius of gyration: 16.73 Å; chains: 1; bounding box: 40×32×47 Å

Organism: NCBI:txid412755

Secondary structure (DSSP, 8-state):
----HHHHHHHHHHHHHHHHHTSSHHHHHHHHHHHHHH-TT-HHHHHHHHHHHHHHHHHHHTTSHHHHHHS-HHHHHHHHHHHHHHHHHHHHHH--

pLDDT: mean 96.52, std 3.98, range [65.56, 98.62]

Sequence (96 aa):
MRMLKTEKQLLHSIKAQTAKGNRDNISRTKAYEQFFRIHPEIQWSFLAGMVSRNAGWNMCDLEGIWFSNLLGLKYRRQLFLTYEEANWRIFQDAYP